Protein AF-A0A814KF25-F1 (afdb_monomer)

Secondary structure (DSSP, 8-state):
--HHHHHHHHHHHHHHHHHHHHHHHHHTTT-B---TTSPPPPPP----EE-TTT--EE---TTTS-GGGGHHHHHHHHHHHHTTB-TT-----HHHHHHHH-SSS---HHHHHHHHHHHHTTGGGGS-HHHHHHHHHT--HHHHHHHHHHHHHHTTT---HHHHHHHHHH-

Foldseek 3Di:
DDPVVVQVVLVVVLVVLLPVLQVLLVVLAQQDQDDLVDAQDQDDSDSWDADPVVRDIHDHDCVVPPPVNCLSSLLSSLLSSLRNHHLPHPDCAQVSLVVLQDPPLDGGSSSLSVLLNCLLSLNCVRHDPVVLVVQCVSPDVSNVVSSLNSVCNNCPPVVPPSSVVVVVVVD

Solvent-accessible surface area (backbone atoms only — not comparable to full-atom values): 9590 Å² total; per-residue (Å²): 131,55,75,68,54,53,51,57,53,44,51,57,50,36,61,55,57,47,53,46,30,57,58,50,15,65,74,39,50,47,72,38,75,82,56,89,92,54,82,85,76,64,76,81,87,79,67,66,42,72,40,84,89,77,73,40,79,44,69,80,54,67,88,82,49,56,77,72,72,50,44,61,34,36,17,36,35,10,23,23,44,24,28,19,41,25,64,80,59,74,86,68,40,44,65,58,58,48,66,62,55,52,92,72,96,61,70,49,49,31,43,20,16,23,51,21,15,30,2,69,42,38,53,43,65,54,47,52,68,68,61,52,53,59,56,55,71,66,75,45,67,62,40,42,52,19,50,56,54,10,47,50,54,33,45,62,95,62,79,53,63,69,59,51,55,56,53,64,75,77,108

Nearest PDB structures (foldseek):
  9gaw-assembly1_A  TM=9.477E-01  e=1.245E-11  Homo sapiens
  5l9t-assembly1_A  TM=9.511E-01  e=2.919E-11  Homo sapiens
  5l9u-assembly1_A  TM=9.511E-01  e=3.566E-11  Homo sapiens
  8a3t-assembly1_C  TM=9.274E-01  e=7.262E-07  Saccharomyces cerevisiae
  8a61-assembly1_C  TM=9.236E-01  e=8.027E-07  Saccharomyces cerevisiae

Mean predicted aligned error: 5.7 Å

InterPro domains:
  IPR011989 Armadillo-like helical [G3DSA:1.25.10.10] (53-171)
  IPR024990 Anaphase-promoting complex subunit 1 [PTHR12827] (4-170)
  IPR060410 APC1, TPR-like domain [PF27562] (3-155)

Radius of gyration: 18.34 Å; Cα contacts (8 Å, |Δi|>4): 223; chains: 1; bounding box: 48×32×53 Å

Structure (mmCIF, N/CA/C/O backbone):
data_AF-A0A814KF25-F1
#
_entry.id   AF-A0A814KF25-F1
#
loop_
_atom_site.group_PDB
_atom_site.id
_atom_site.type_symbol
_atom_site.label_atom_id
_atom_site.label_alt_id
_atom_site.label_comp_id
_atom_site.label_asym_id
_atom_site.label_entity_id
_atom_site.label_seq_id
_atom_site.pdbx_PDB_ins_code
_atom_site.Cartn_x
_atom_site.Cartn_y
_atom_site.Cartn_z
_atom_site.occupancy
_atom_site.B_iso_or_equiv
_atom_site.auth_seq_id
_atom_site.auth_comp_id
_atom_site.auth_asym_id
_atom_site.auth_atom_id
_atom_site.pdbx_PDB_model_num
ATOM 1 N N . MET A 1 1 ? -18.683 -6.253 32.125 1.00 61.34 1 MET A N 1
ATOM 2 C CA . MET A 1 1 ? -17.508 -5.672 31.456 1.00 61.34 1 MET A CA 1
ATOM 3 C C . MET A 1 1 ? -17.492 -4.181 31.738 1.00 61.34 1 MET A C 1
ATOM 5 O O . MET A 1 1 ? -18.468 -3.506 31.415 1.00 61.34 1 MET A O 1
ATOM 9 N N . THR A 1 2 ? -16.472 -3.687 32.430 1.00 82.44 2 THR A N 1
ATOM 10 C CA . THR A 1 2 ? -16.292 -2.251 32.697 1.00 82.44 2 THR A CA 1
ATOM 11 C C . THR A 1 2 ? -15.908 -1.517 31.408 1.00 82.44 2 THR A C 1
ATOM 13 O O . THR A 1 2 ? -15.497 -2.141 30.430 1.00 82.44 2 THR A O 1
ATOM 16 N N . HIS A 1 3 ? -16.046 -0.185 31.369 1.00 79.94 3 HIS A N 1
ATOM 17 C CA . HIS A 1 3 ? -15.646 0.595 30.187 1.00 79.94 3 HIS A CA 1
ATOM 18 C C . HIS A 1 3 ? -14.174 0.350 29.821 1.00 79.94 3 HIS A C 1
ATOM 20 O O . HIS A 1 3 ? -13.858 0.195 28.649 1.00 79.94 3 HIS A O 1
ATOM 26 N N . GLU A 1 4 ? -13.297 0.272 30.821 1.00 83.94 4 GLU A N 1
ATOM 27 C CA . GLU A 1 4 ? -11.861 0.046 30.647 1.00 83.94 4 GLU A CA 1
ATOM 28 C C . GLU A 1 4 ? -11.542 -1.342 30.063 1.00 83.94 4 GLU A C 1
ATOM 30 O O . GLU A 1 4 ? -10.681 -1.468 29.193 1.00 83.94 4 GLU A O 1
ATOM 35 N N . GLU A 1 5 ? -12.270 -2.381 30.481 1.00 86.62 5 GLU A N 1
ATOM 36 C CA . GLU A 1 5 ? -12.145 -3.727 29.908 1.00 86.62 5 GLU A CA 1
ATOM 37 C C . GLU A 1 5 ? -12.546 -3.757 28.426 1.00 86.62 5 GLU A C 1
ATOM 39 O O . GLU A 1 5 ? -11.867 -4.397 27.623 1.00 86.62 5 GLU A O 1
ATOM 44 N N . GLU A 1 6 ? -13.600 -3.024 28.040 1.00 86.94 6 GLU A N 1
ATOM 45 C CA . GLU A 1 6 ? -14.014 -2.900 26.634 1.00 86.94 6 GLU A CA 1
ATOM 46 C C . GLU A 1 6 ? -12.912 -2.258 25.772 1.00 86.94 6 GLU A C 1
ATOM 48 O O . GLU A 1 6 ? -12.645 -2.734 24.667 1.00 86.94 6 GLU A O 1
ATOM 53 N N . TYR A 1 7 ? -12.236 -1.219 26.279 1.00 86.06 7 TYR A N 1
ATOM 54 C CA . TYR A 1 7 ? -11.121 -0.568 25.578 1.00 86.06 7 TYR A CA 1
ATOM 55 C C . TYR A 1 7 ? -9.909 -1.492 25.434 1.00 86.06 7 TYR A C 1
ATOM 57 O O . TYR A 1 7 ? -9.372 -1.627 24.334 1.00 86.06 7 TYR A O 1
ATOM 65 N N . LYS A 1 8 ? -9.499 -2.178 26.510 1.00 87.75 8 LYS A N 1
ATOM 66 C CA . LYS A 1 8 ? -8.374 -3.132 26.465 1.00 87.75 8 LYS A CA 1
ATOM 67 C C . LYS A 1 8 ? -8.646 -4.275 25.489 1.00 87.75 8 LYS A C 1
ATOM 69 O O . LYS A 1 8 ? -7.767 -4.656 24.714 1.00 87.75 8 LYS A O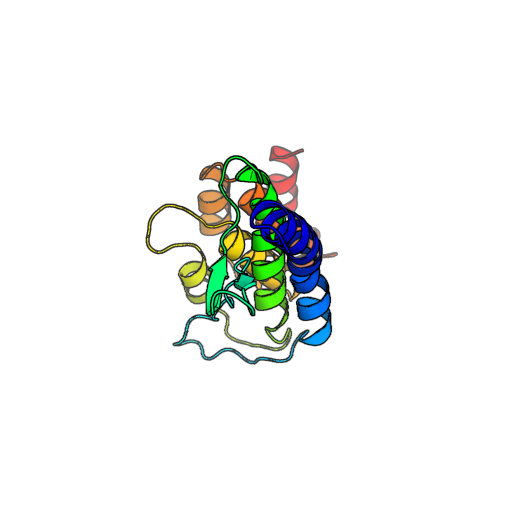 1
ATOM 74 N N . PHE A 1 9 ? -9.872 -4.792 25.486 1.00 89.12 9 PHE A N 1
ATO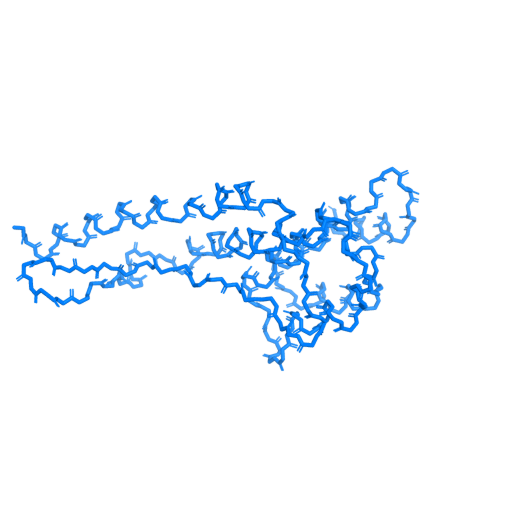M 75 C CA . PHE A 1 9 ? -10.285 -5.826 24.545 1.00 89.12 9 PHE A CA 1
ATOM 76 C C . PHE A 1 9 ? -10.272 -5.320 23.096 1.00 89.12 9 PHE A C 1
ATOM 78 O O . PHE A 1 9 ? -9.712 -5.984 22.220 1.00 89.12 9 PHE A O 1
ATOM 85 N N . LEU A 1 10 ? -10.808 -4.120 22.842 1.00 90.62 10 LEU A N 1
ATOM 86 C CA . LEU A 1 10 ? -10.752 -3.495 21.520 1.00 90.62 10 LEU A CA 1
ATOM 87 C C . LEU A 1 10 ? -9.308 -3.283 21.051 1.00 90.62 10 LEU A C 1
ATOM 89 O O . LEU A 1 10 ? -9.011 -3.560 19.892 1.00 90.62 10 LEU A O 1
ATOM 93 N N . ALA A 1 11 ? -8.405 -2.844 21.929 1.00 88.69 11 ALA A N 1
ATOM 94 C CA . ALA A 1 11 ? -6.997 -2.654 21.592 1.00 88.69 11 ALA A CA 1
ATOM 95 C C . ALA A 1 11 ? -6.346 -3.965 21.120 1.00 88.69 11 ALA A C 1
ATOM 97 O O . ALA A 1 11 ? -5.673 -3.979 20.089 1.00 88.69 11 ALA A O 1
ATOM 98 N N . CYS A 1 12 ? -6.615 -5.080 21.809 1.00 89.62 12 CYS A N 1
ATOM 99 C CA . CYS A 1 12 ? -6.153 -6.409 21.397 1.00 89.62 12 CYS A CA 1
ATOM 100 C C . CYS A 1 12 ? -6.704 -6.807 20.015 1.00 89.62 12 CYS A C 1
ATOM 102 O O . CYS A 1 12 ? -5.953 -7.244 19.139 1.00 89.62 12 CYS A O 1
ATOM 104 N N . ILE A 1 13 ? -8.001 -6.579 19.775 1.00 92.19 13 ILE A N 1
ATOM 105 C CA . ILE A 1 13 ? -8.610 -6.825 18.462 1.00 92.19 13 ILE A CA 1
ATOM 106 C C . ILE A 1 13 ? -7.969 -5.946 17.386 1.00 92.19 13 ILE A C 1
ATOM 108 O O . ILE A 1 13 ? -7.685 -6.447 16.304 1.00 92.19 13 ILE A O 1
ATOM 112 N N . CYS A 1 14 ? -7.709 -4.669 17.666 1.00 91.56 14 CYS A N 1
ATOM 113 C CA . CYS A 1 14 ? -7.112 -3.746 16.705 1.00 91.56 14 CYS A CA 1
ATOM 114 C C . CYS A 1 14 ? -5.704 -4.171 16.294 1.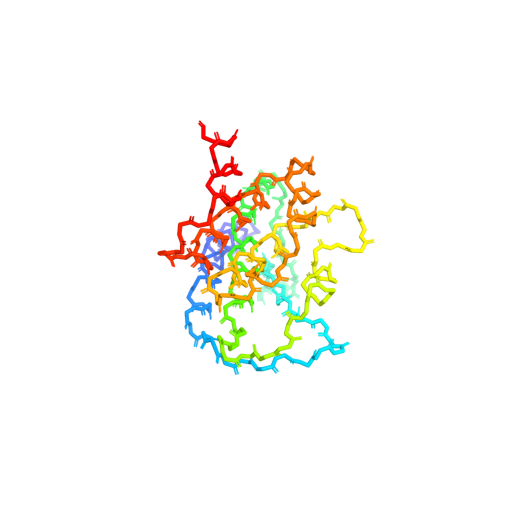00 91.56 14 CYS A C 1
ATOM 116 O O . CYS A 1 14 ? -5.402 -4.130 15.106 1.00 91.56 14 CYS A O 1
ATOM 118 N N . VAL A 1 15 ? -4.874 -4.646 17.230 1.00 90.06 15 VAL A N 1
ATOM 119 C CA . VAL A 1 15 ? -3.545 -5.197 16.908 1.00 90.06 15 VAL A CA 1
ATOM 120 C C . VAL A 1 15 ? -3.665 -6.354 15.918 1.00 90.06 15 VAL A C 1
ATOM 122 O O . VAL A 1 15 ? -2.936 -6.393 14.931 1.00 90.06 15 VAL A O 1
ATOM 125 N N . ARG A 1 16 ? -4.630 -7.258 16.122 1.00 93.19 16 ARG A N 1
ATOM 126 C CA . ARG A 1 16 ? -4.921 -8.327 15.158 1.00 93.19 16 ARG A CA 1
ATOM 127 C C . ARG A 1 16 ? -5.442 -7.767 13.829 1.00 93.19 16 ARG A C 1
ATOM 129 O O . ARG A 1 16 ? -4.998 -8.200 12.776 1.00 93.19 16 ARG A O 1
ATOM 136 N N . THR A 1 17 ? -6.373 -6.815 13.846 1.00 94.75 17 THR A N 1
ATOM 137 C CA . THR A 1 17 ? -6.948 -6.223 12.625 1.00 94.75 17 THR A CA 1
ATOM 138 C C . THR A 1 17 ? -5.885 -5.531 11.771 1.00 94.75 17 THR A C 1
ATOM 140 O O . THR A 1 17 ? -5.920 -5.637 10.550 1.00 94.75 17 THR A O 1
ATOM 143 N N . MET A 1 18 ? -4.899 -4.889 12.400 1.00 94.38 18 MET A N 1
ATOM 144 C CA . MET A 1 18 ? -3.777 -4.228 11.731 1.00 94.38 18 MET A CA 1
ATOM 145 C C . MET A 1 18 ? -2.893 -5.180 10.908 1.00 94.38 18 MET A C 1
ATOM 147 O O . MET A 1 18 ? -2.227 -4.719 9.984 1.00 94.38 18 MET A O 1
ATOM 151 N N . THR A 1 19 ? -2.885 -6.487 11.199 1.00 94.19 19 THR A N 1
ATOM 152 C CA . THR A 1 19 ? -2.102 -7.479 10.438 1.00 94.19 19 THR A CA 1
ATOM 153 C C . THR A 1 19 ? -2.884 -8.109 9.282 1.00 94.19 19 THR A C 1
ATOM 155 O O . THR A 1 19 ? -2.282 -8.635 8.344 1.00 94.19 19 THR A O 1
ATOM 158 N N . LEU A 1 20 ? -4.220 -8.014 9.295 1.00 97.06 20 LEU A N 1
ATOM 159 C CA . LEU A 1 20 ? -5.091 -8.609 8.276 1.00 97.06 20 LEU A CA 1
ATOM 160 C C . LEU A 1 20 ? -4.828 -8.131 6.839 1.00 97.06 20 LEU A C 1
ATOM 162 O O . LEU A 1 20 ? -4.957 -8.965 5.938 1.00 97.06 20 LEU A O 1
ATOM 166 N N . PRO A 1 21 ? -4.451 -6.861 6.570 1.00 97.88 21 PRO A N 1
ATOM 167 C CA . PRO A 1 21 ? -4.152 -6.423 5.213 1.00 97.88 21 PRO A CA 1
ATOM 168 C C . PRO A 1 21 ? -3.146 -7.302 4.471 1.00 97.88 21 PRO A C 1
ATOM 170 O O . PRO A 1 21 ? -3.342 -7.573 3.292 1.00 97.88 21 PRO A O 1
ATOM 173 N N . VAL A 1 22 ? -2.120 -7.814 5.156 1.00 96.88 22 VAL A N 1
ATOM 174 C CA . VAL A 1 22 ? -1.092 -8.657 4.527 1.00 96.88 22 VAL A CA 1
ATOM 175 C C . VAL A 1 22 ? -1.711 -9.947 3.984 1.00 96.88 22 VAL A C 1
ATOM 177 O O . VAL A 1 22 ? -1.546 -10.268 2.809 1.00 96.88 22 VAL A O 1
ATOM 180 N N . GLY A 1 23 ? -2.494 -10.647 4.811 1.00 96.94 23 GLY A N 1
ATOM 181 C CA . GLY A 1 23 ? -3.208 -11.856 4.395 1.00 96.94 23 GLY A CA 1
ATOM 182 C C . GLY A 1 23 ? -4.236 -11.581 3.296 1.00 96.94 23 GLY A C 1
ATOM 183 O O . GLY A 1 23 ? -4.325 -12.338 2.333 1.00 96.94 23 GLY A O 1
ATOM 184 N N . ARG A 1 24 ? -4.960 -10.457 3.388 1.00 97.44 24 ARG A N 1
ATOM 185 C CA . ARG A 1 24 ? -5.917 -10.027 2.357 1.00 97.44 24 ARG A CA 1
ATOM 186 C C . ARG A 1 24 ? -5.243 -9.802 1.002 1.00 97.44 24 ARG A C 1
ATOM 188 O O . ARG A 1 24 ? -5.810 -10.182 -0.017 1.00 97.44 24 ARG A O 1
ATOM 195 N N . GLY A 1 25 ? -4.059 -9.189 0.986 1.00 97.00 25 GLY A N 1
ATOM 196 C CA . GLY A 1 25 ? -3.299 -8.945 -0.242 1.00 97.00 25 GLY A CA 1
ATOM 197 C C . GLY A 1 25 ? -2.894 -10.238 -0.945 1.00 97.00 25 GLY A C 1
ATOM 198 O O . GLY A 1 25 ? -3.055 -10.347 -2.154 1.00 97.00 25 GLY A O 1
ATOM 199 N N . ILE A 1 26 ? -2.443 -11.238 -0.179 1.00 96.69 26 ILE A N 1
ATOM 200 C CA . ILE A 1 26 ? -2.113 -12.572 -0.706 1.00 96.69 26 ILE A CA 1
ATOM 201 C C . ILE A 1 26 ? -3.371 -13.264 -1.238 1.00 96.69 26 ILE A C 1
ATOM 203 O O . ILE A 1 26 ? -3.362 -13.810 -2.337 1.00 96.69 26 ILE A O 1
ATOM 207 N N . PHE A 1 27 ? -4.459 -13.224 -0.467 1.00 97.69 27 PHE A N 1
ATOM 208 C CA . PHE A 1 27 ? -5.711 -13.894 -0.810 1.00 97.69 27 PHE A CA 1
ATOM 209 C C . PHE A 1 27 ? -6.335 -13.369 -2.113 1.00 97.69 27 PHE A C 1
ATOM 211 O O . PHE A 1 27 ? -6.859 -14.155 -2.895 1.00 97.69 27 PHE A O 1
ATOM 218 N N . ASN A 1 28 ? -6.242 -12.060 -2.369 1.00 96.50 28 ASN A N 1
ATOM 219 C CA . ASN A 1 28 ? -6.830 -11.411 -3.545 1.00 96.50 28 ASN A CA 1
ATOM 220 C C . ASN A 1 28 ? -5.810 -11.087 -4.652 1.00 96.50 28 ASN A C 1
ATOM 222 O O . ASN A 1 28 ? -6.092 -10.238 -5.502 1.00 96.50 28 ASN A O 1
ATOM 226 N N . LEU A 1 29 ? -4.634 -11.717 -4.655 1.00 97.19 29 LEU A N 1
ATOM 227 C CA . LEU A 1 29 ? -3.571 -11.427 -5.618 1.00 97.19 29 LEU A CA 1
ATOM 228 C C . LEU A 1 29 ? -4.051 -11.608 -7.072 1.00 97.19 29 LEU A C 1
ATOM 230 O O . LEU A 1 29 ? -4.560 -12.665 -7.436 1.00 97.19 29 LEU A O 1
ATOM 234 N N . HIS A 1 30 ? -3.851 -10.582 -7.905 1.00 95.31 30 HIS A N 1
ATOM 235 C CA . HIS A 1 30 ? -4.154 -10.573 -9.347 1.00 95.31 30 HIS A CA 1
ATOM 236 C C . HIS A 1 30 ? -5.619 -10.871 -9.729 1.00 95.31 30 HIS A C 1
ATOM 238 O O . HIS A 1 30 ? -5.895 -11.431 -10.791 1.00 95.31 30 HIS A O 1
ATOM 244 N N . THR A 1 31 ? -6.575 -10.494 -8.883 1.00 94.75 31 THR A N 1
ATOM 245 C CA . THR A 1 31 ? -8.002 -10.806 -9.076 1.00 94.75 31 THR A CA 1
ATOM 246 C C . THR A 1 31 ? -8.789 -9.765 -9.878 1.00 94.75 31 THR A C 1
ATOM 248 O O . THR A 1 31 ? -9.880 -10.073 -10.355 1.00 94.75 31 THR A O 1
ATOM 251 N N . ILE A 1 32 ? -8.270 -8.545 -10.053 1.00 92.25 32 ILE A N 1
ATOM 252 C CA . ILE A 1 32 ? -9.000 -7.409 -10.636 1.00 92.25 32 ILE A CA 1
ATOM 253 C C . ILE A 1 32 ? -8.301 -6.895 -11.897 1.00 92.25 32 ILE A C 1
ATOM 255 O O . ILE A 1 32 ? -7.106 -6.606 -11.892 1.00 92.25 32 ILE A O 1
ATOM 259 N N . ASN A 1 33 ? -9.078 -6.699 -12.965 1.00 91.62 33 ASN A N 1
ATOM 260 C CA . ASN A 1 33 ? -8.691 -5.867 -14.103 1.00 91.62 33 ASN A CA 1
ATOM 261 C C . ASN A 1 33 ? -9.327 -4.478 -13.919 1.00 91.62 33 ASN A C 1
ATOM 263 O O . ASN A 1 33 ? -10.555 -4.378 -13.978 1.00 91.62 33 ASN A O 1
ATOM 267 N N . PRO A 1 34 ? -8.545 -3.425 -13.633 1.00 88.62 34 PRO A N 1
ATOM 268 C CA . PRO A 1 34 ? -9.095 -2.112 -13.317 1.00 88.62 34 PRO A CA 1
ATOM 269 C C . PRO A 1 34 ? -9.719 -1.441 -14.544 1.00 88.62 34 PRO A C 1
ATOM 271 O O . PRO A 1 34 ? -9.218 -1.545 -15.663 1.00 88.62 34 PRO A O 1
ATOM 274 N N . ILE A 1 35 ? -10.791 -0.687 -14.309 1.00 88.31 35 ILE A N 1
ATOM 275 C CA . ILE A 1 35 ? -11.398 0.187 -15.312 1.00 88.31 35 ILE A CA 1
ATOM 276 C C . ILE A 1 35 ? -10.609 1.502 -15.318 1.00 88.31 35 ILE A C 1
ATOM 278 O O . ILE A 1 35 ? -10.506 2.170 -14.294 1.00 88.31 35 ILE A O 1
ATOM 282 N N . LEU A 1 36 ? -10.052 1.902 -16.465 1.00 85.44 36 LEU A N 1
ATOM 283 C CA . LEU A 1 36 ? -9.138 3.055 -16.559 1.00 85.44 36 LEU A CA 1
ATOM 284 C C . LEU A 1 36 ? -9.773 4.401 -16.165 1.00 85.44 36 LEU A C 1
ATOM 286 O O . LEU A 1 36 ? -9.059 5.344 -15.826 1.00 85.44 36 LEU A O 1
ATOM 290 N N . THR A 1 37 ? -11.101 4.505 -16.223 1.00 85.12 37 THR A N 1
ATOM 291 C CA . THR A 1 37 ? -11.854 5.711 -15.850 1.00 85.12 37 THR A CA 1
ATOM 292 C C . THR A 1 37 ? -12.159 5.797 -14.358 1.00 85.12 37 THR A C 1
ATOM 294 O O . THR A 1 37 ? -12.588 6.853 -13.895 1.00 85.12 37 THR A O 1
ATOM 297 N N . GLU A 1 38 ? -11.945 4.719 -13.601 1.00 83.81 38 GLU A N 1
ATOM 298 C CA . GLU A 1 38 ? -12.294 4.634 -12.185 1.00 83.81 38 GLU A CA 1
ATOM 299 C C . GLU A 1 38 ? -11.042 4.439 -11.319 1.00 83.81 38 GLU A C 1
ATOM 301 O O . GLU A 1 38 ? -10.141 3.671 -11.674 1.00 83.81 38 GLU A O 1
ATOM 306 N N . PRO A 1 39 ? -10.942 5.137 -10.175 1.00 82.69 39 PRO A N 1
ATOM 307 C CA . PRO A 1 39 ? -9.862 4.893 -9.236 1.00 82.69 39 PRO A CA 1
ATOM 308 C C . PRO A 1 39 ? -10.067 3.550 -8.534 1.00 82.69 39 PRO A C 1
ATOM 310 O O . PRO A 1 39 ? -11.183 3.185 -8.159 1.00 82.69 39 PRO A O 1
ATOM 313 N N . VAL A 1 40 ? -8.971 2.843 -8.279 1.00 89.25 40 VAL A N 1
ATOM 314 C CA . VAL A 1 40 ? -9.005 1.637 -7.451 1.00 89.25 40 VAL A CA 1
ATOM 315 C C . VAL A 1 40 ? -9.268 2.055 -6.011 1.00 89.25 40 VAL A C 1
ATOM 317 O O . VAL A 1 40 ? -8.527 2.848 -5.427 1.00 89.25 40 VAL A O 1
ATOM 320 N N . VAL A 1 41 ? -10.340 1.520 -5.434 1.00 90.50 41 VAL A N 1
ATOM 321 C CA . VAL A 1 41 ? -10.739 1.840 -4.065 1.00 90.50 41 VAL A CA 1
ATOM 322 C C . VAL A 1 41 ? -9.872 1.054 -3.087 1.00 90.50 41 VAL A C 1
ATOM 324 O O . VAL A 1 41 ? -9.876 -0.177 -3.083 1.00 90.50 41 VAL A O 1
ATOM 327 N N . ILE A 1 42 ? -9.156 1.770 -2.220 1.00 94.06 42 ILE A N 1
ATOM 328 C CA . ILE A 1 42 ? -8.499 1.171 -1.057 1.00 94.06 42 ILE A CA 1
ATOM 329 C C . ILE A 1 42 ? -9.561 1.055 0.049 1.00 94.06 42 ILE A C 1
ATOM 331 O O . ILE A 1 42 ? -10.120 2.077 0.451 1.00 94.06 42 ILE A O 1
ATOM 335 N N . PRO A 1 43 ? -9.898 -0.157 0.524 1.00 94.25 43 PRO A N 1
ATOM 336 C CA . PRO A 1 43 ? -10.924 -0.330 1.550 1.00 94.25 43 PRO A CA 1
ATOM 337 C C . PRO A 1 43 ? -10.446 0.238 2.889 1.00 94.25 43 PRO A C 1
ATOM 339 O O . PRO A 1 43 ? -9.300 0.017 3.260 1.00 94.25 43 PRO A O 1
ATOM 342 N N . GLU A 1 44 ? -11.314 0.907 3.647 1.00 93.81 44 GLU A N 1
ATOM 343 C CA . GLU A 1 44 ? -10.948 1.513 4.937 1.00 93.81 44 GLU A CA 1
ATOM 344 C C . GLU A 1 44 ? -10.455 0.467 5.957 1.00 93.81 44 GLU A C 1
ATOM 346 O O . GLU A 1 44 ? -11.117 -0.546 6.213 1.00 93.81 44 GLU A O 1
ATOM 351 N N . LEU A 1 45 ? -9.316 0.738 6.604 1.00 93.31 45 LEU A N 1
ATOM 352 C CA . LEU A 1 45 ? -8.859 -0.033 7.763 1.00 93.31 45 LEU A CA 1
ATOM 353 C C . LEU A 1 45 ? -9.580 0.435 9.037 1.00 93.31 45 LEU A C 1
ATOM 355 O O . LEU A 1 45 ? -9.076 1.257 9.802 1.00 93.31 45 LEU A O 1
ATOM 359 N N . ASN A 1 46 ? -10.774 -0.106 9.272 1.00 92.00 46 ASN A N 1
ATOM 360 C CA . ASN A 1 46 ? -11.601 0.269 10.415 1.00 92.00 46 ASN A CA 1
ATOM 361 C C . ASN A 1 46 ? -11.099 -0.368 11.730 1.00 92.00 46 ASN A C 1
ATOM 363 O O . ASN A 1 46 ? -11.073 -1.590 11.881 1.00 92.00 46 ASN A O 1
ATOM 367 N N . LEU A 1 47 ? -10.740 0.478 12.700 1.00 91.06 47 LEU A N 1
ATOM 368 C CA . LEU A 1 47 ? -10.270 0.095 14.042 1.00 91.06 47 LEU A CA 1
ATOM 369 C C . LEU A 1 47 ? -11.288 0.427 15.149 1.00 91.06 47 LEU A C 1
ATOM 371 O O . LEU A 1 47 ? -10.941 0.530 16.326 1.00 91.06 47 LEU A O 1
ATOM 375 N N . LYS A 1 48 ? -12.553 0.635 14.781 1.00 91.56 48 LYS A N 1
ATOM 376 C CA . LYS A 1 48 ? -13.643 0.916 15.717 1.00 91.56 48 LYS A CA 1
ATOM 377 C C . LYS A 1 48 ? -14.292 -0.386 16.183 1.00 91.56 48 LYS A C 1
ATOM 379 O O . LYS A 1 48 ? -14.444 -1.339 15.422 1.00 91.56 48 LYS A O 1
ATOM 384 N N . GLY A 1 49 ? -14.705 -0.412 17.445 1.00 90.81 49 GLY A N 1
ATOM 385 C CA . GLY A 1 49 ? -15.468 -1.504 18.044 1.00 90.81 49 GLY A CA 1
ATOM 386 C C . GLY A 1 49 ? -16.937 -1.142 18.220 1.00 90.81 49 GLY A C 1
ATOM 387 O O . GLY A 1 49 ? -17.297 0.031 18.262 1.00 90.81 49 GLY A O 1
ATOM 388 N N . LYS A 1 50 ? -17.799 -2.147 18.390 1.00 91.75 50 LYS A N 1
ATOM 389 C CA . LYS A 1 50 ? -19.198 -1.953 18.793 1.00 91.75 50 LYS A CA 1
ATOM 390 C C . LYS A 1 50 ? -19.433 -2.632 20.138 1.00 91.75 50 LYS A C 1
ATOM 392 O O . LYS A 1 50 ? -19.264 -3.844 20.246 1.00 91.75 50 LYS A O 1
ATOM 397 N N . SER A 1 51 ? -19.830 -1.864 21.152 1.00 89.56 51 SER A N 1
ATOM 398 C CA . SER A 1 51 ? -20.230 -2.423 22.447 1.00 89.56 51 SER A CA 1
ATOM 399 C C . SER A 1 51 ? -21.565 -3.143 22.292 1.00 89.56 51 SER A C 1
ATOM 401 O O . SER A 1 51 ? -22.556 -2.544 21.873 1.00 89.56 51 SER A O 1
ATOM 403 N N . LEU A 1 52 ? -21.617 -4.425 22.651 1.00 83.44 52 LEU A N 1
ATOM 404 C CA . LEU A 1 52 ? -22.866 -5.192 22.637 1.00 83.44 52 LEU A CA 1
ATOM 405 C C . LEU A 1 52 ? -23.795 -4.804 23.793 1.00 83.44 52 LEU A C 1
ATOM 407 O O . LEU A 1 52 ? -25.012 -4.880 23.653 1.00 83.44 52 LEU A O 1
ATOM 411 N N . THR A 1 53 ? -23.227 -4.355 24.914 1.00 84.50 53 THR A N 1
ATOM 412 C CA . THR A 1 53 ? -23.987 -3.974 26.111 1.00 84.50 53 THR A CA 1
ATOM 413 C C . THR A 1 53 ? -24.583 -2.578 25.964 1.00 84.50 53 THR A C 1
ATOM 415 O O . THR A 1 53 ? -25.766 -2.382 26.227 1.00 84.50 53 THR A O 1
ATOM 418 N N . LYS A 1 54 ? -23.791 -1.613 25.483 1.00 84.56 54 LYS A N 1
ATOM 419 C CA . LYS A 1 54 ? -24.205 -0.207 25.347 1.00 84.56 54 LYS A CA 1
ATOM 420 C C . LYS A 1 54 ? -24.764 0.129 23.969 1.00 84.56 54 LYS A C 1
ATOM 422 O O . LYS A 1 54 ? -25.335 1.197 23.795 1.00 84.56 54 LYS A O 1
ATOM 427 N N . LYS A 1 55 ? -24.593 -0.762 22.983 1.00 86.12 55 LYS A N 1
ATOM 428 C CA . LYS A 1 55 ? -24.943 -0.547 21.565 1.00 86.12 55 LYS A CA 1
ATOM 429 C C . LYS A 1 55 ? -24.287 0.699 20.951 1.00 86.12 55 LYS A C 1
ATOM 431 O O . LYS A 1 55 ? -24.741 1.186 19.920 1.00 86.12 55 LYS A O 1
ATOM 436 N N . THR A 1 56 ? -23.203 1.183 21.554 1.00 89.31 56 THR A N 1
ATOM 437 C CA . THR A 1 56 ? -22.430 2.343 21.103 1.00 89.31 56 THR A CA 1
ATOM 438 C C . THR A 1 56 ? -21.143 1.920 20.400 1.00 89.31 56 THR A C 1
ATOM 440 O O . THR A 1 56 ? -20.615 0.826 20.627 1.00 89.31 56 THR A O 1
ATOM 443 N N . THR A 1 57 ? -20.629 2.796 19.539 1.00 90.44 57 THR A N 1
ATOM 444 C CA . THR A 1 57 ? -19.302 2.643 18.934 1.00 90.44 57 THR A CA 1
ATOM 445 C C . THR A 1 57 ? -18.228 3.015 19.953 1.00 90.44 57 THR A C 1
ATOM 447 O O . THR A 1 57 ? -18.343 4.025 20.644 1.00 90.44 57 THR A O 1
ATOM 450 N N . ILE A 1 58 ? -17.189 2.191 20.044 1.00 89.56 58 ILE A N 1
ATOM 451 C CA . ILE A 1 58 ? -16.002 2.419 20.865 1.00 89.56 58 ILE A CA 1
ATOM 452 C C . ILE A 1 58 ? -14.846 2.735 19.916 1.00 89.56 58 ILE A C 1
ATOM 454 O O . ILE A 1 58 ? -14.609 1.998 18.958 1.00 89.56 58 ILE A O 1
ATOM 458 N N . GLU A 1 59 ? -14.112 3.808 20.189 1.00 86.44 59 GLU A N 1
ATOM 459 C CA . GLU A 1 59 ? -12.934 4.208 19.417 1.00 86.44 59 GLU A CA 1
ATOM 460 C C . GLU A 1 59 ? -11.728 4.314 20.348 1.00 86.44 59 GLU A C 1
ATOM 462 O O . GLU A 1 59 ? -11.837 4.882 21.434 1.00 86.44 59 GLU A O 1
ATOM 467 N N . LEU A 1 60 ? -10.576 3.782 19.936 1.00 78.81 60 LEU A N 1
ATOM 468 C CA . LEU A 1 60 ? -9.345 3.918 20.716 1.00 78.81 60 LEU A CA 1
ATOM 469 C C . LEU A 1 60 ? -8.930 5.390 20.776 1.00 78.81 60 LEU A C 1
ATOM 471 O O . LEU A 1 60 ? -8.862 6.078 19.755 1.00 78.81 60 LEU A O 1
ATOM 475 N N . ARG A 1 61 ? -8.632 5.889 21.978 1.00 67.50 61 ARG A N 1
ATOM 476 C CA . ARG A 1 61 ? -8.163 7.269 22.146 1.00 67.50 61 ARG A CA 1
ATOM 477 C C . ARG A 1 61 ? -6.732 7.386 21.616 1.00 67.50 61 ARG A C 1
ATOM 479 O O . ARG A 1 61 ? -5.912 6.498 21.833 1.00 67.50 61 ARG A O 1
ATOM 486 N N . ARG A 1 62 ? -6.389 8.531 21.007 1.00 60.09 62 ARG A N 1
ATOM 487 C CA . ARG A 1 62 ? -5.024 8.829 20.503 1.00 60.09 62 ARG A CA 1
ATOM 488 C C . ARG A 1 62 ? -3.918 8.678 21.560 1.00 60.09 62 ARG A C 1
ATOM 490 O O . ARG A 1 62 ? -2.764 8.485 21.207 1.00 60.09 62 ARG A O 1
ATOM 497 N N . VAL A 1 63 ? -4.266 8.767 22.845 1.00 56.00 63 VAL A N 1
ATOM 498 C CA . VAL A 1 63 ? -3.329 8.607 23.970 1.00 56.00 63 VAL A CA 1
ATOM 499 C C . VAL A 1 63 ? -2.890 7.144 24.151 1.00 56.00 63 VAL A C 1
ATOM 501 O O . VAL A 1 63 ? -1.782 6.890 24.607 1.00 56.00 63 VAL A O 1
ATOM 504 N N . GLU A 1 64 ? -3.720 6.174 23.757 1.00 55.59 64 GLU A N 1
ATOM 505 C CA . GLU A 1 64 ? -3.466 4.736 23.954 1.00 55.59 64 GLU A CA 1
ATOM 506 C C . GLU A 1 64 ? -2.743 4.097 22.756 1.00 55.59 64 GLU A C 1
ATOM 508 O O . GLU A 1 64 ? -2.003 3.118 22.896 1.00 55.59 64 GLU A O 1
ATOM 513 N N . VAL A 1 65 ? -2.905 4.681 21.566 1.00 59.53 65 VAL A N 1
ATOM 514 C CA . VAL A 1 65 ? -2.233 4.260 20.334 1.00 59.53 65 VAL A CA 1
ATOM 515 C C . VAL A 1 65 ? -1.588 5.492 19.704 1.00 59.53 65 VAL A C 1
ATOM 517 O O . VAL A 1 65 ? -2.290 6.274 19.060 1.00 59.53 65 VAL A O 1
ATOM 520 N N . PRO A 1 66 ? -0.266 5.686 19.875 1.00 66.06 66 PRO A N 1
ATOM 521 C CA . PRO A 1 66 ? 0.425 6.772 19.205 1.00 66.06 66 PRO A CA 1
ATOM 522 C C . PRO A 1 66 ? 0.213 6.675 17.690 1.00 66.06 66 PRO A C 1
ATOM 524 O O . PRO A 1 66 ? 0.178 5.582 17.121 1.00 66.06 66 PRO A O 1
ATOM 527 N N . THR A 1 67 ? 0.059 7.826 17.040 1.00 66.06 67 THR A N 1
ATOM 528 C CA . THR A 1 67 ? -0.370 7.949 15.637 1.00 66.06 67 THR A CA 1
ATOM 529 C C . THR A 1 67 ? 0.530 7.191 14.661 1.00 66.06 67 THR A C 1
ATOM 531 O O . THR A 1 67 ? 0.064 6.716 13.635 1.00 66.06 67 THR A O 1
ATOM 534 N N . ASN A 1 68 ? 1.805 7.008 15.004 1.00 73.62 68 ASN A N 1
ATOM 535 C CA . ASN A 1 68 ? 2.761 6.239 14.208 1.00 73.62 68 ASN A CA 1
ATOM 536 C C . ASN A 1 68 ? 2.432 4.736 14.119 1.00 73.62 68 ASN A C 1
ATOM 538 O O . ASN A 1 68 ? 2.854 4.076 13.171 1.00 73.62 68 ASN A O 1
ATOM 542 N N . LYS A 1 69 ? 1.661 4.175 15.061 1.00 77.06 69 LYS A N 1
ATOM 543 C CA . LYS A 1 69 ? 1.326 2.744 15.071 1.00 77.06 69 LYS A CA 1
ATOM 544 C C . LYS A 1 69 ? 0.374 2.346 13.944 1.00 77.06 69 LYS A C 1
ATOM 546 O O . LYS A 1 69 ? 0.310 1.168 13.614 1.00 77.06 69 LYS A O 1
ATOM 551 N N . THR A 1 70 ? -0.345 3.293 13.337 1.00 85.31 70 THR A N 1
ATOM 552 C CA . THR A 1 70 ? -1.228 3.017 12.192 1.00 85.31 70 THR A CA 1
ATOM 553 C C . THR A 1 70 ? -0.531 3.175 10.843 1.00 85.31 70 THR A C 1
ATOM 555 O O . THR A 1 70 ? -1.093 2.755 9.837 1.00 85.31 70 THR A O 1
ATOM 558 N N . TYR A 1 71 ? 0.698 3.701 10.793 1.00 92.44 71 TYR A N 1
ATOM 559 C CA . TYR A 1 71 ? 1.384 3.994 9.529 1.00 92.44 71 TYR A CA 1
ATOM 560 C C . TYR A 1 71 ? 1.629 2.737 8.696 1.00 92.44 71 TYR A C 1
ATOM 562 O O . TYR A 1 71 ? 1.188 2.661 7.552 1.00 92.44 71 TYR A O 1
ATOM 570 N N . TRP A 1 72 ? 2.262 1.726 9.290 1.00 94.62 72 TRP A N 1
ATOM 571 C CA . TRP A 1 72 ? 2.516 0.445 8.629 1.00 94.62 72 TRP A CA 1
ATOM 572 C C . TRP A 1 72 ? 1.237 -0.342 8.316 1.00 94.62 72 TRP A C 1
ATOM 574 O O . TRP A 1 72 ? 1.112 -0.818 7.191 1.00 94.62 72 TRP A O 1
ATOM 584 N N . PRO A 1 73 ? 0.247 -0.450 9.223 1.00 95.31 73 PRO A N 1
ATOM 585 C CA . PRO A 1 73 ? -1.030 -1.078 8.889 1.00 95.31 73 PRO A CA 1
ATOM 586 C C . PRO A 1 73 ? -1.746 -0.427 7.699 1.00 95.31 73 PRO A C 1
ATOM 588 O O . PRO A 1 73 ? -2.219 -1.139 6.816 1.00 95.31 73 PRO A O 1
ATOM 591 N N . LEU A 1 74 ? -1.783 0.909 7.632 1.00 95.44 74 LEU A N 1
ATOM 592 C CA . LEU A 1 74 ? -2.344 1.648 6.495 1.00 95.44 74 LEU A CA 1
ATOM 593 C C . LEU A 1 74 ? -1.516 1.431 5.224 1.00 95.44 74 LEU A C 1
ATOM 595 O O . LEU A 1 74 ? -2.063 1.180 4.153 1.00 95.44 74 LEU A O 1
ATOM 599 N N . PHE A 1 75 ? -0.190 1.433 5.339 1.00 96.81 75 PHE A N 1
ATOM 600 C CA . PHE A 1 75 ? 0.687 1.077 4.231 1.00 96.81 75 PHE A CA 1
ATOM 601 C C . PHE A 1 75 ? 0.366 -0.319 3.682 1.00 96.81 75 PHE A C 1
ATOM 603 O O . PHE A 1 75 ? 0.062 -0.466 2.502 1.00 96.81 75 PHE A O 1
ATOM 610 N N . HIS A 1 76 ? 0.320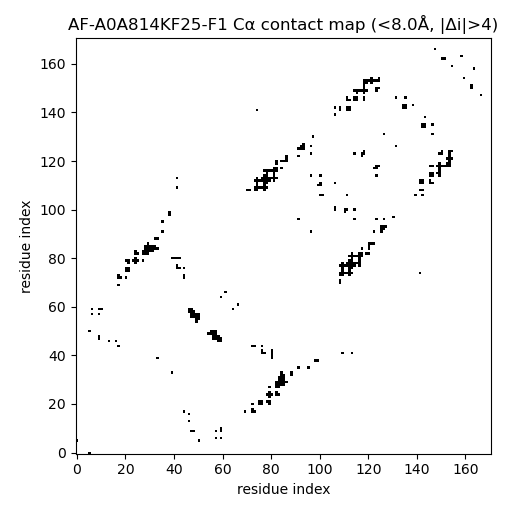 -1.348 4.531 1.00 97.56 76 HIS A N 1
ATOM 611 C CA . HIS A 1 76 ? -0.048 -2.706 4.121 1.00 97.56 76 HIS A CA 1
ATOM 612 C C . HIS A 1 76 ? -1.470 -2.789 3.550 1.00 97.56 76 HIS A C 1
ATOM 614 O O . HIS A 1 76 ? -1.715 -3.578 2.638 1.00 97.56 76 HIS A O 1
ATOM 620 N N . ASN A 1 77 ? -2.397 -1.961 4.038 1.00 97.62 77 ASN A N 1
ATOM 621 C CA . ASN A 1 77 ? -3.746 -1.829 3.491 1.00 97.62 77 ASN A CA 1
ATOM 622 C C . ASN A 1 77 ? -3.732 -1.363 2.031 1.00 97.62 77 ASN A C 1
ATOM 624 O O . ASN A 1 77 ? -4.387 -1.976 1.183 1.00 97.62 77 ASN A O 1
ATOM 628 N N . GLY A 1 78 ? -2.915 -0.353 1.737 1.00 96.88 78 GLY A N 1
ATOM 629 C CA . GLY A 1 78 ? -2.633 0.100 0.382 1.00 96.88 78 GLY A CA 1
ATOM 630 C C . GLY A 1 78 ? -1.999 -0.977 -0.492 1.00 96.88 78 GLY A C 1
ATOM 631 O O . GLY A 1 78 ? -2.499 -1.254 -1.581 1.00 96.88 78 GLY A O 1
ATOM 632 N N . VAL A 1 79 ? -0.942 -1.637 0.003 1.00 97.88 79 VAL A N 1
ATOM 633 C CA . VAL A 1 79 ? -0.251 -2.722 -0.725 1.00 97.88 79 VAL A CA 1
ATOM 634 C C . VAL A 1 79 ? -1.236 -3.810 -1.119 1.00 97.88 79 VAL A C 1
ATOM 636 O O . VAL A 1 79 ? -1.271 -4.231 -2.269 1.00 97.88 79 VAL A O 1
ATOM 639 N N . ALA A 1 80 ? -2.086 -4.225 -0.183 1.00 97.94 80 ALA A N 1
ATOM 640 C CA . ALA A 1 80 ? -3.085 -5.249 -0.423 1.00 97.94 80 ALA A CA 1
ATOM 641 C C . ALA A 1 80 ? -4.110 -4.851 -1.489 1.00 97.94 80 ALA A C 1
ATOM 643 O O . ALA A 1 80 ? -4.561 -5.723 -2.219 1.00 97.94 80 ALA A O 1
ATOM 644 N N . ALA A 1 81 ? -4.472 -3.568 -1.595 1.00 96.38 81 ALA A N 1
ATOM 645 C CA . ALA A 1 81 ? -5.307 -3.080 -2.692 1.00 96.38 81 ALA A CA 1
ATOM 646 C C . ALA A 1 81 ? -4.540 -3.086 -4.027 1.00 96.38 81 ALA A C 1
ATOM 648 O O . ALA A 1 81 ? -5.075 -3.538 -5.034 1.00 96.38 81 ALA A O 1
ATOM 649 N N . GLY A 1 82 ? -3.270 -2.670 -4.035 1.00 95.31 82 GLY A N 1
ATOM 650 C CA . GLY A 1 82 ? -2.429 -2.671 -5.239 1.00 95.31 82 GLY A CA 1
ATOM 651 C C . GLY A 1 82 ? -2.148 -4.073 -5.790 1.00 95.31 82 GLY A C 1
ATOM 652 O O . GLY A 1 82 ? -2.166 -4.268 -7.000 1.00 95.31 82 GLY A O 1
ATOM 653 N N . LEU A 1 83 ? -1.965 -5.069 -4.917 1.00 96.75 83 LEU A N 1
ATOM 654 C CA . LEU A 1 83 ? -1.751 -6.471 -5.303 1.00 96.75 83 LEU A CA 1
ATOM 655 C C . LEU A 1 83 ? -2.974 -7.122 -5.963 1.00 96.75 83 LEU A C 1
ATOM 657 O O . LEU A 1 83 ? -2.834 -8.139 -6.642 1.00 96.75 83 LEU A O 1
ATOM 661 N N . THR A 1 84 ? -4.171 -6.555 -5.793 1.00 95.69 84 THR A N 1
ATOM 662 C CA . THR A 1 84 ? -5.360 -7.082 -6.479 1.00 95.69 84 THR A CA 1
ATOM 663 C C . THR A 1 84 ? -5.308 -6.874 -7.985 1.00 95.69 84 THR A C 1
ATOM 665 O O . THR A 1 84 ? -5.938 -7.630 -8.719 1.00 95.69 84 THR A O 1
ATOM 668 N N . ILE A 1 85 ? -4.534 -5.893 -8.455 1.00 94.50 85 ILE A N 1
ATOM 669 C CA . ILE A 1 85 ? -4.396 -5.590 -9.875 1.00 94.50 85 ILE A CA 1
ATOM 670 C C . ILE A 1 85 ? -3.696 -6.748 -10.573 1.00 94.50 85 ILE A C 1
ATOM 672 O O . ILE A 1 85 ? -2.603 -7.167 -10.194 1.00 94.50 85 ILE A O 1
ATOM 676 N N . ASN A 1 86 ? -4.349 -7.284 -11.596 1.00 93.50 86 ASN A N 1
ATOM 677 C CA . ASN A 1 86 ? -3.813 -8.365 -12.399 1.00 93.50 86 ASN A CA 1
ATOM 678 C C . ASN A 1 86 ? -2.509 -7.927 -13.079 1.00 93.50 86 ASN A C 1
ATOM 680 O O . ASN A 1 86 ? -2.494 -6.914 -13.768 1.00 93.50 86 ASN A O 1
ATOM 684 N N . ALA A 1 87 ? -1.431 -8.704 -12.935 1.00 89.50 87 ALA A N 1
ATOM 685 C CA . ALA A 1 87 ? -0.144 -8.452 -13.595 1.00 89.50 87 ALA A CA 1
ATOM 686 C C . ALA A 1 87 ? -0.226 -8.418 -15.136 1.00 89.50 87 ALA A C 1
ATOM 688 O O . ALA A 1 87 ? 0.669 -7.906 -15.800 1.00 89.50 87 ALA A O 1
ATOM 689 N N . GLN A 1 88 ? -1.285 -8.985 -15.717 1.00 88.69 88 GLN A N 1
ATOM 690 C CA . GLN A 1 88 ? -1.552 -8.954 -17.155 1.00 88.69 88 GLN A CA 1
ATOM 691 C C . GLN A 1 88 ? -2.406 -7.752 -17.584 1.00 88.69 88 GLN A C 1
ATOM 693 O O . GLN A 1 88 ? -2.710 -7.631 -18.774 1.00 88.69 88 GLN A O 1
ATOM 698 N N . ALA A 1 89 ? -2.811 -6.881 -16.652 1.00 88.19 89 ALA A N 1
ATOM 699 C CA . ALA A 1 89 ? -3.559 -5.677 -16.974 1.00 88.19 89 ALA A CA 1
ATOM 700 C C . ALA A 1 89 ? -2.713 -4.770 -17.879 1.00 88.19 89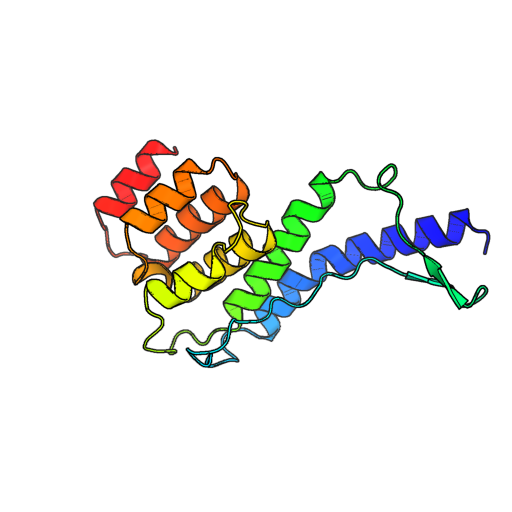 ALA A C 1
ATOM 702 O O . ALA A 1 89 ? -1.617 -4.329 -17.534 1.00 88.19 89 ALA A O 1
ATOM 703 N N . LYS A 1 90 ? -3.227 -4.509 -19.080 1.00 80.44 90 LYS A N 1
ATOM 704 C CA . LYS A 1 90 ? -2.582 -3.626 -20.053 1.00 80.44 90 LYS A CA 1
ATOM 705 C C . LYS A 1 90 ? -3.082 -2.197 -19.866 1.00 80.44 90 LYS A C 1
ATOM 707 O O . LYS A 1 90 ? -4.093 -1.956 -19.215 1.00 80.44 90 LYS A O 1
ATOM 712 N N . ASP A 1 91 ? -2.343 -1.250 -20.433 1.00 79.12 91 ASP A N 1
ATOM 713 C CA . ASP A 1 91 ? -2.764 0.151 -20.562 1.00 79.12 91 ASP A CA 1
ATOM 714 C C . ASP A 1 91 ? -2.893 0.942 -19.246 1.00 79.12 91 ASP A C 1
ATOM 716 O O . ASP A 1 91 ? -3.468 2.034 -19.220 1.00 79.12 91 ASP A O 1
ATOM 720 N N . LEU A 1 92 ? -2.262 0.466 -18.163 1.00 85.25 92 LEU A N 1
ATOM 721 C CA . LEU A 1 92 ? -2.019 1.284 -16.970 1.00 85.25 92 LEU A CA 1
ATOM 722 C C . LEU A 1 92 ? -0.977 2.357 -17.294 1.00 85.25 92 LEU A C 1
ATOM 724 O O . LEU A 1 92 ? 0.235 2.180 -17.153 1.00 85.25 92 LEU A O 1
ATOM 728 N N . SER A 1 93 ? -1.485 3.467 -17.817 1.00 85.00 93 SER A N 1
ATOM 729 C CA . SER A 1 93 ? -0.702 4.613 -18.255 1.00 85.00 93 SER A CA 1
ATOM 730 C C . SER A 1 93 ? -0.084 5.376 -17.081 1.00 85.00 93 SER A C 1
ATOM 732 O O . SER A 1 93 ? -0.573 5.357 -15.949 1.00 85.00 93 SER A O 1
ATOM 734 N N . ASN A 1 94 ? 0.974 6.138 -17.369 1.00 86.56 94 ASN A N 1
ATOM 735 C CA . ASN A 1 94 ? 1.606 7.039 -16.404 1.00 86.56 94 ASN A CA 1
ATOM 736 C C . ASN A 1 94 ? 0.600 8.006 -15.740 1.00 86.56 94 ASN A C 1
ATOM 738 O O . ASN A 1 94 ? 0.714 8.296 -14.551 1.00 86.56 94 ASN A O 1
ATOM 742 N N . SER A 1 95 ? -0.396 8.499 -16.487 1.00 87.25 95 SER A N 1
ATOM 743 C CA . SER A 1 95 ? -1.449 9.380 -15.962 1.00 87.25 95 SER A CA 1
ATOM 744 C C . SER A 1 95 ? -2.403 8.654 -15.012 1.00 87.25 95 SER A C 1
ATOM 746 O O . SER A 1 95 ? -2.787 9.235 -13.999 1.00 87.25 95 SER A O 1
ATOM 748 N N . TRP A 1 96 ? -2.731 7.389 -15.291 1.00 88.81 96 TRP A N 1
ATOM 749 C CA . TRP A 1 96 ? -3.542 6.556 -14.401 1.00 88.81 96 TRP A CA 1
ATOM 750 C C . TRP A 1 96 ? -2.815 6.257 -13.085 1.00 88.81 96 TRP A C 1
ATOM 752 O O . TRP A 1 96 ? -3.384 6.394 -12.007 1.00 88.81 96 TRP A O 1
ATOM 762 N N . ILE A 1 97 ? -1.519 5.938 -13.127 1.00 88.94 97 ILE A N 1
ATOM 763 C CA . ILE A 1 97 ? -0.735 5.760 -11.891 1.00 88.94 97 ILE A CA 1
ATOM 764 C C . ILE A 1 97 ? -0.676 7.087 -11.114 1.00 88.94 97 ILE A C 1
ATOM 766 O O . ILE A 1 97 ? -0.910 7.128 -9.904 1.00 88.94 97 ILE A O 1
ATOM 770 N N . LYS A 1 98 ? -0.451 8.207 -11.815 1.00 87.50 98 LYS A N 1
ATOM 771 C CA . LYS A 1 98 ? -0.398 9.547 -11.211 1.00 87.50 98 LYS A CA 1
ATOM 772 C C . LYS A 1 98 ? -1.716 9.959 -10.548 1.00 87.50 98 LYS A C 1
ATOM 774 O O . LYS A 1 98 ? -1.670 10.631 -9.518 1.00 87.50 98 LYS A O 1
ATOM 779 N N . SER A 1 99 ? -2.874 9.545 -11.070 1.00 86.88 99 SER A N 1
ATOM 780 C CA . SER A 1 99 ? -4.172 9.887 -10.468 1.00 86.88 99 SER A CA 1
ATOM 781 C C . SER A 1 99 ? -4.361 9.300 -9.068 1.00 86.88 99 SER A C 1
ATOM 783 O O . SER A 1 99 ? -5.141 9.843 -8.288 1.00 86.88 99 SER A O 1
ATOM 785 N N . HIS A 1 100 ? -3.633 8.229 -8.737 1.00 84.56 100 HIS A N 1
ATOM 786 C CA . HIS A 1 100 ? -3.659 7.593 -7.420 1.00 84.56 100 HIS A CA 1
ATOM 787 C C . HIS A 1 100 ? -2.661 8.219 -6.430 1.00 84.56 100 HIS A C 1
ATOM 789 O O . HIS A 1 100 ? -2.835 8.062 -5.223 1.00 84.56 100 HIS A O 1
ATOM 795 N N . MET A 1 101 ? -1.653 8.963 -6.906 1.00 76.31 101 MET A N 1
ATOM 796 C CA . MET A 1 101 ? -0.603 9.532 -6.053 1.00 76.31 101 MET A CA 1
ATOM 797 C C . MET A 1 101 ? -1.044 10.749 -5.239 1.00 76.31 101 MET A C 1
ATOM 799 O O . MET A 1 101 ? -0.672 10.849 -4.083 1.00 76.31 101 MET A O 1
ATOM 803 N N . ALA A 1 102 ? -1.812 11.689 -5.785 1.00 66.38 102 ALA A N 1
ATOM 804 C CA . ALA A 1 102 ? -2.413 12.768 -4.996 1.00 66.38 102 ALA A CA 1
ATOM 805 C C . ALA A 1 102 ? -3.276 13.668 -5.876 1.00 66.38 102 ALA A C 1
ATOM 807 O O . ALA A 1 102 ? -2.876 14.037 -6.979 1.00 66.38 102 ALA A O 1
ATOM 808 N N . LYS A 1 103 ? -4.396 14.122 -5.307 1.00 59.94 103 LYS A N 1
ATOM 809 C CA . LYS A 1 103 ? -5.095 15.343 -5.732 1.00 59.94 103 LYS A CA 1
ATOM 810 C C . LYS A 1 103 ? -4.773 16.553 -4.830 1.00 59.94 103 LYS A C 1
ATOM 812 O O . LYS A 1 103 ? -4.903 17.674 -5.297 1.00 59.94 103 LYS A O 1
ATOM 817 N N . ASN A 1 104 ? -4.294 16.338 -3.590 1.00 51.84 104 ASN A N 1
ATOM 818 C CA . ASN A 1 104 ? -4.231 17.358 -2.522 1.00 51.84 104 ASN A CA 1
ATOM 819 C C . ASN A 1 104 ? -2.865 17.472 -1.800 1.00 51.84 104 ASN A C 1
ATOM 821 O O . ASN A 1 104 ? -2.833 17.512 -0.577 1.00 51.84 104 ASN A O 1
ATOM 825 N N . PHE A 1 105 ? -1.747 17.537 -2.533 1.00 55.59 105 PHE A N 1
ATOM 826 C CA . PHE A 1 105 ? -0.377 17.819 -2.033 1.00 55.59 105 PHE A CA 1
ATOM 827 C C . PHE A 1 105 ? 0.244 16.877 -0.971 1.00 55.59 105 PHE A C 1
ATOM 829 O O . PHE A 1 105 ? 1.467 16.775 -0.937 1.00 55.59 105 PHE A O 1
ATOM 836 N N . GLU A 1 106 ? -0.530 16.113 -0.199 1.00 65.81 106 GLU A N 1
ATOM 837 C CA . GLU A 1 106 ? -0.041 15.135 0.779 1.00 65.81 106 GLU A CA 1
ATOM 838 C C . GLU A 1 106 ? -0.351 13.700 0.330 1.00 65.81 106 GLU A C 1
ATOM 840 O O . GLU A 1 106 ? -1.490 13.352 0.014 1.00 65.81 106 GLU A O 1
ATOM 845 N N . LEU A 1 107 ? 0.689 12.865 0.274 1.00 77.56 107 LEU A N 1
ATOM 846 C CA . LEU A 1 107 ? 0.584 11.430 0.013 1.00 77.56 107 LEU A CA 1
ATOM 847 C C . LEU A 1 107 ? 0.227 10.707 1.311 1.00 77.56 107 LEU A C 1
ATOM 849 O O . LEU A 1 107 ? 0.936 10.831 2.306 1.00 77.56 107 LEU A O 1
ATOM 853 N N . THR A 1 108 ? -0.840 9.915 1.290 1.00 90.06 108 THR A N 1
ATOM 854 C CA . THR A 1 108 ? -1.209 9.073 2.434 1.00 90.06 108 THR A CA 1
ATOM 855 C C . THR A 1 108 ? -0.372 7.792 2.485 1.00 90.06 108 THR A C 1
ATOM 857 O O . THR A 1 108 ? 0.113 7.294 1.465 1.00 90.06 108 THR A O 1
ATOM 860 N N . ASN A 1 109 ? -0.258 7.196 3.677 1.00 93.25 109 ASN A N 1
ATOM 861 C CA . ASN A 1 109 ? 0.391 5.892 3.868 1.00 93.25 109 ASN A CA 1
ATOM 862 C C . ASN A 1 109 ? -0.237 4.792 2.997 1.00 93.25 109 ASN A C 1
ATOM 864 O O . ASN A 1 109 ? 0.473 3.938 2.474 1.00 93.25 109 ASN A O 1
ATOM 868 N N . GLU A 1 110 ? -1.556 4.836 2.801 1.00 94.38 110 GLU A N 1
ATOM 869 C CA . GLU A 1 110 ? -2.280 3.885 1.955 1.00 94.38 110 GLU A CA 1
ATOM 870 C C . GLU A 1 110 ? -1.929 4.059 0.476 1.00 94.38 110 GLU A C 1
ATOM 872 O O . GLU A 1 110 ? -1.677 3.080 -0.218 1.00 94.38 110 GLU A O 1
ATOM 877 N N . GLN A 1 111 ? -1.834 5.297 -0.014 1.00 92.50 111 GLN A N 1
ATOM 878 C CA . GLN A 1 111 ? -1.396 5.558 -1.388 1.00 92.50 111 GLN A CA 1
ATOM 879 C C . GLN A 1 111 ? 0.052 5.119 -1.614 1.00 92.50 111 GLN A C 1
ATOM 881 O O . GLN A 1 111 ? 0.348 4.509 -2.640 1.00 92.50 111 GLN A O 1
ATOM 886 N N . ALA A 1 112 ? 0.942 5.362 -0.645 1.00 94.12 112 ALA A N 1
ATOM 887 C CA . ALA A 1 112 ? 2.309 4.847 -0.680 1.00 94.12 112 ALA A CA 1
ATOM 888 C C . ALA A 1 112 ? 2.322 3.314 -0.804 1.00 94.12 112 ALA A C 1
ATOM 890 O O . ALA A 1 112 ? 2.970 2.762 -1.691 1.00 94.12 112 ALA A O 1
ATOM 891 N N . GLY A 1 113 ? 1.537 2.623 0.022 1.00 96.19 113 GLY A N 1
ATOM 892 C CA . GLY A 1 113 ? 1.394 1.174 -0.062 1.00 96.19 113 GLY A CA 1
ATOM 893 C C . GLY A 1 113 ? 0.839 0.700 -1.406 1.00 96.19 113 GLY A C 1
ATOM 894 O O . GLY A 1 113 ? 1.358 -0.243 -1.999 1.00 96.19 113 GLY A O 1
ATOM 895 N N . PHE A 1 114 ? -0.188 1.371 -1.924 1.00 95.25 114 PHE A N 1
ATOM 896 C CA . PHE A 1 114 ? -0.797 1.039 -3.211 1.00 95.25 114 PHE A CA 1
ATOM 897 C C . PHE A 1 114 ? 0.218 1.095 -4.357 1.00 95.25 114 PHE A C 1
ATOM 899 O O . PHE A 1 114 ? 0.300 0.163 -5.157 1.00 95.25 114 PHE A O 1
ATOM 906 N N . LEU A 1 115 ? 1.061 2.130 -4.383 1.00 93.88 115 LEU A N 1
ATOM 907 C CA . LEU A 1 115 ? 2.155 2.253 -5.348 1.00 93.88 115 LEU A CA 1
ATOM 908 C C . LEU A 1 115 ? 3.169 1.120 -5.242 1.00 93.88 115 LEU A C 1
ATOM 910 O O . LEU A 1 115 ? 3.628 0.617 -6.266 1.00 93.88 115 LEU A O 1
ATOM 914 N N . TYR A 1 116 ? 3.506 0.698 -4.022 1.00 95.94 116 TYR A N 1
ATOM 915 C CA . TYR A 1 116 ? 4.383 -0.451 -3.838 1.00 95.94 116 TYR A CA 1
ATOM 916 C C . TYR A 1 116 ? 3.755 -1.724 -4.423 1.00 95.94 116 TYR A C 1
ATOM 918 O O . TYR A 1 116 ? 4.425 -2.461 -5.143 1.00 95.94 116 TYR A O 1
ATOM 926 N N . GLY A 1 117 ? 2.451 -1.936 -4.209 1.00 95.75 117 GLY A N 1
ATOM 927 C CA . GLY A 1 117 ? 1.704 -3.034 -4.832 1.00 95.75 117 GLY A CA 1
ATOM 928 C C . GLY A 1 117 ? 1.724 -2.987 -6.368 1.00 95.75 117 GLY A C 1
ATOM 929 O O . GLY A 1 117 ? 1.930 -4.016 -7.012 1.00 95.75 117 GLY A O 1
ATOM 930 N N . LEU A 1 118 ? 1.608 -1.798 -6.972 1.00 93.69 118 LEU A N 1
ATOM 931 C CA . LEU A 1 118 ? 1.783 -1.617 -8.423 1.00 93.69 118 LEU A CA 1
ATOM 932 C C . LEU A 1 118 ? 3.215 -1.928 -8.892 1.00 93.69 118 LEU A C 1
ATOM 934 O O . LEU A 1 118 ? 3.412 -2.440 -9.992 1.00 93.69 118 LEU A O 1
ATOM 938 N N . GLY A 1 119 ? 4.217 -1.641 -8.060 1.00 93.88 119 GLY A N 1
ATOM 939 C CA . GLY A 1 119 ? 5.610 -2.007 -8.316 1.00 93.88 119 GLY A CA 1
ATOM 940 C C . GLY A 1 119 ? 5.842 -3.517 -8.313 1.00 93.88 119 GLY A C 1
ATOM 941 O O . GLY A 1 119 ? 6.507 -4.038 -9.207 1.00 93.88 119 GLY A O 1
ATOM 942 N N . LEU A 1 120 ? 5.241 -4.231 -7.360 1.00 94.62 120 LEU A N 1
ATOM 943 C CA . LEU A 1 120 ? 5.323 -5.693 -7.271 1.00 94.62 120 LEU A CA 1
ATOM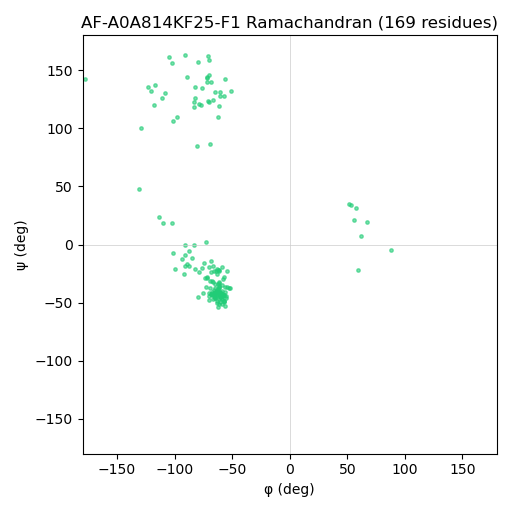 944 C C . LEU A 1 120 ? 4.606 -6.403 -8.427 1.00 94.62 120 LEU A C 1
ATOM 946 O O . LEU A 1 120 ? 5.046 -7.462 -8.861 1.00 94.62 120 LEU A O 1
ATOM 950 N N . THR A 1 121 ? 3.532 -5.811 -8.950 1.00 92.25 121 THR A N 1
ATOM 951 C CA . THR A 1 121 ? 2.798 -6.336 -10.114 1.00 92.25 121 THR A CA 1
ATOM 952 C C . THR A 1 121 ? 3.429 -5.934 -11.456 1.00 92.25 121 THR A C 1
ATOM 954 O O . THR A 1 121 ? 2.938 -6.336 -12.505 1.00 92.25 121 THR A O 1
ATOM 957 N N . GLY A 1 122 ? 4.527 -5.165 -11.443 1.00 89.56 122 GLY A N 1
ATOM 958 C CA . GLY A 1 122 ? 5.298 -4.775 -12.632 1.00 89.56 122 GLY A CA 1
ATOM 959 C C . GLY A 1 122 ? 4.815 -3.503 -13.339 1.00 89.56 122 GLY A C 1
ATOM 960 O O . GLY A 1 122 ? 5.478 -3.014 -14.257 1.00 89.56 122 GLY A O 1
ATOM 961 N N . HIS A 1 123 ? 3.705 -2.912 -12.900 1.00 90.06 123 HIS A N 1
ATOM 962 C CA . HIS A 1 123 ? 3.084 -1.759 -13.559 1.00 90.06 123 HIS A CA 1
ATOM 963 C C . HIS A 1 123 ? 3.817 -0.439 -13.305 1.00 90.06 123 HIS A C 1
ATOM 965 O O . HIS A 1 123 ? 3.692 0.500 -14.092 1.00 90.06 123 HIS A O 1
ATOM 971 N N . LEU A 1 124 ? 4.631 -0.354 -12.247 1.00 87.25 124 LEU A N 1
ATOM 972 C CA . LEU A 1 124 ? 5.424 0.848 -11.966 1.00 87.25 124 LEU A CA 1
ATOM 973 C C . LEU A 1 124 ? 6.532 1.080 -13.009 1.00 87.25 124 LEU A C 1
ATOM 975 O O . LEU A 1 124 ? 7.047 2.189 -13.122 1.00 87.25 124 LEU A O 1
ATOM 979 N N . SER A 1 125 ? 6.851 0.076 -13.833 1.00 83.88 125 SER A N 1
ATOM 980 C CA . SER A 1 125 ? 7.771 0.218 -14.967 1.00 83.88 125 SER A CA 1
ATOM 981 C C . SER A 1 125 ? 7.302 1.221 -16.036 1.00 83.88 125 SER A C 1
ATOM 983 O O . SER A 1 125 ? 8.147 1.762 -16.752 1.00 83.88 125 SER A O 1
ATOM 985 N N . ASN A 1 126 ? 5.994 1.504 -16.102 1.00 82.25 126 ASN A N 1
ATOM 986 C CA . ASN A 1 126 ? 5.380 2.479 -17.011 1.00 82.25 126 ASN A CA 1
ATOM 987 C C . ASN A 1 126 ? 5.354 3.907 -16.437 1.00 82.25 126 ASN A C 1
ATOM 989 O O . ASN A 1 126 ? 4.909 4.845 -17.106 1.00 82.25 126 ASN A O 1
ATOM 993 N N . PHE A 1 127 ? 5.773 4.082 -15.183 1.00 86.06 127 PHE A N 1
ATOM 994 C CA . PHE A 1 127 ? 5.725 5.364 -14.499 1.00 86.06 127 PHE A CA 1
ATOM 995 C C . PHE A 1 127 ? 6.928 6.233 -14.880 1.00 86.06 127 PHE A C 1
ATOM 997 O O . PHE A 1 127 ? 8.061 5.758 -14.949 1.00 86.06 127 PHE A O 1
ATOM 1004 N N . SER A 1 128 ? 6.698 7.517 -15.167 1.00 87.88 128 SER A N 1
ATOM 1005 C CA . SER A 1 128 ? 7.769 8.380 -15.667 1.00 87.88 128 SER A CA 1
ATOM 1006 C C . SER A 1 128 ? 8.784 8.717 -14.574 1.00 87.88 128 SER A C 1
ATOM 1008 O O . SER A 1 128 ? 8.415 9.059 -13.450 1.00 87.88 128 SER A O 1
ATOM 1010 N N . MET A 1 129 ? 10.074 8.721 -14.934 1.00 86.31 129 MET A N 1
ATOM 1011 C CA . MET A 1 129 ? 11.156 9.103 -14.014 1.00 86.31 129 MET A CA 1
ATOM 1012 C C . MET A 1 129 ? 10.929 10.483 -13.390 1.00 86.31 129 MET A C 1
ATOM 1014 O O . MET A 1 129 ? 11.182 10.662 -12.208 1.00 86.31 129 MET A O 1
ATOM 1018 N N . LEU A 1 130 ? 10.370 11.443 -14.135 1.00 87.12 130 LEU A N 1
ATOM 1019 C CA . LEU A 1 130 ? 10.016 12.760 -13.593 1.00 87.12 130 LEU A CA 1
ATOM 1020 C C . LEU A 1 130 ? 9.028 12.655 -12.424 1.00 87.12 130 LEU A C 1
ATOM 1022 O O . LEU A 1 130 ? 9.253 13.270 -11.386 1.00 87.12 130 LEU A O 1
ATOM 1026 N N . ASN A 1 131 ? 7.957 11.867 -12.565 1.00 87.81 131 ASN A N 1
ATOM 1027 C CA . ASN A 1 131 ? 6.984 11.700 -11.487 1.00 87.81 131 ASN A CA 1
ATOM 1028 C C . ASN A 1 131 ? 7.576 10.909 -10.304 1.00 87.81 131 ASN A C 1
ATOM 1030 O O . ASN A 1 131 ? 7.208 11.165 -9.162 1.00 87.81 131 ASN A O 1
ATOM 1034 N N . ILE A 1 132 ? 8.499 9.976 -10.567 1.00 88.75 132 ILE A N 1
ATOM 1035 C CA . ILE A 1 132 ? 9.261 9.263 -9.530 1.00 88.75 132 ILE A CA 1
ATOM 1036 C C . ILE A 1 132 ? 10.092 10.255 -8.711 1.00 88.75 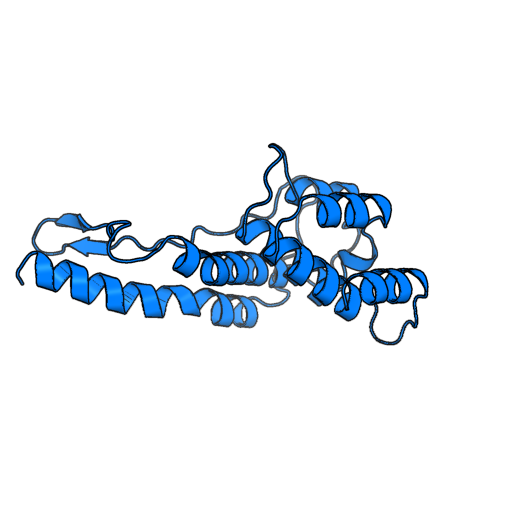132 ILE A C 1
ATOM 1038 O O . ILE A 1 132 ? 9.984 10.272 -7.488 1.00 88.75 132 ILE A O 1
ATOM 1042 N N . TYR A 1 133 ? 10.868 11.120 -9.371 1.00 87.88 133 TYR A N 1
ATOM 1043 C CA . TYR A 1 133 ? 11.651 12.155 -8.694 1.00 87.88 133 TYR A CA 1
ATOM 1044 C C . TYR A 1 133 ? 10.759 13.116 -7.899 1.00 87.88 133 TYR A C 1
ATOM 1046 O O . TYR A 1 133 ? 11.060 13.392 -6.742 1.00 87.88 133 TYR A O 1
ATOM 1054 N N . ASP A 1 134 ? 9.644 13.575 -8.479 1.00 87.12 134 ASP A N 1
ATOM 1055 C CA . ASP A 1 134 ? 8.682 14.450 -7.792 1.00 87.12 134 ASP A CA 1
ATOM 1056 C C . ASP A 1 134 ? 8.065 13.791 -6.551 1.00 87.12 134 ASP A C 1
ATOM 1058 O O . ASP A 1 134 ? 7.818 14.449 -5.546 1.00 87.12 134 ASP A O 1
ATOM 1062 N N . ALA A 1 135 ? 7.823 12.481 -6.582 1.00 85.00 135 ALA A N 1
ATOM 1063 C CA . ALA A 1 135 ? 7.315 11.771 -5.417 1.00 85.00 135 ALA A CA 1
ATOM 1064 C C . ALA A 1 135 ? 8.386 11.606 -4.323 1.00 85.00 135 ALA A C 1
ATOM 1066 O O . ALA A 1 135 ? 8.065 11.731 -3.141 1.00 85.00 135 ALA A O 1
ATOM 1067 N N . LEU A 1 136 ? 9.651 11.385 -4.701 1.00 86.88 136 LEU A N 1
ATOM 1068 C CA . LEU A 1 136 ? 10.770 11.220 -3.764 1.00 86.88 136 LEU A CA 1
ATOM 1069 C C . LEU A 1 136 ? 11.174 12.527 -3.062 1.00 86.88 136 LEU A C 1
ATOM 1071 O O . LEU A 1 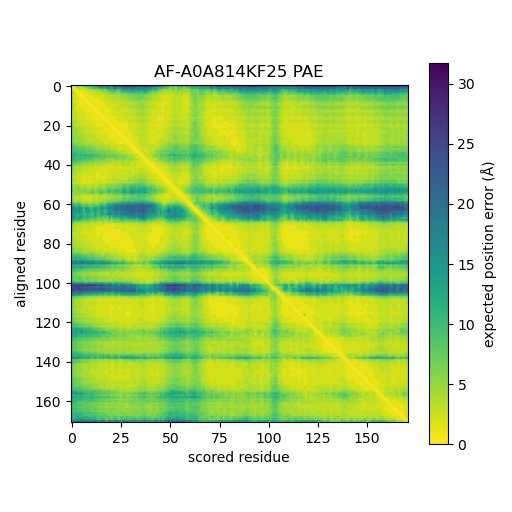136 ? 11.630 12.509 -1.916 1.00 86.88 136 LEU A O 1
ATOM 1075 N N . THR A 1 137 ? 10.978 13.682 -3.704 1.00 86.06 137 THR A N 1
ATOM 1076 C CA . THR A 1 137 ? 11.276 14.997 -3.106 1.00 86.06 137 THR A CA 1
ATOM 1077 C C . THR A 1 137 ? 10.261 15.426 -2.044 1.00 86.06 137 THR A C 1
ATOM 1079 O O . THR A 1 137 ? 10.577 16.293 -1.227 1.00 86.06 137 THR A O 1
ATOM 1082 N N . ARG A 1 138 ? 9.078 14.795 -1.977 1.00 81.81 138 ARG A N 1
ATOM 1083 C CA . ARG A 1 138 ? 8.001 15.116 -1.014 1.00 81.81 138 ARG A CA 1
ATOM 1084 C C . ARG A 1 138 ? 8.280 14.685 0.435 1.00 81.81 138 ARG A C 1
ATOM 1086 O O . ARG A 1 138 ? 7.425 14.891 1.288 1.00 81.81 138 ARG A O 1
ATOM 1093 N N . ARG A 1 139 ? 9.458 14.113 0.729 1.00 77.31 139 ARG A N 1
ATOM 1094 C CA . ARG A 1 139 ? 9.931 13.736 2.084 1.00 77.31 139 ARG A CA 1
ATOM 1095 C C . ARG A 1 139 ? 8.940 12.891 2.901 1.00 77.31 139 ARG A C 1
ATOM 1097 O O . ARG A 1 139 ? 8.862 13.027 4.117 1.00 77.31 139 ARG A O 1
ATOM 1104 N N . HIS A 1 140 ? 8.187 12.015 2.239 1.00 88.00 140 HIS A N 1
ATOM 1105 C CA . HIS A 1 140 ? 7.334 11.041 2.913 1.00 88.00 140 HIS A CA 1
ATOM 1106 C C . HIS A 1 140 ? 8.021 9.670 2.914 1.00 88.00 140 HIS A C 1
ATOM 1108 O O . HIS A 1 140 ? 8.085 9.006 1.878 1.00 88.00 140 HIS A O 1
ATOM 1114 N N . ASP A 1 141 ? 8.531 9.246 4.073 1.00 90.12 141 ASP A N 1
ATOM 1115 C CA . ASP A 1 141 ? 9.415 8.075 4.196 1.00 90.12 141 ASP A CA 1
ATOM 1116 C C . ASP A 1 141 ? 8.803 6.793 3.618 1.00 90.12 141 ASP A C 1
ATOM 1118 O O . ASP A 1 141 ? 9.454 6.075 2.858 1.00 90.12 141 ASP A O 1
ATOM 1122 N N . LEU A 1 142 ? 7.523 6.525 3.903 1.00 92.94 142 LEU A N 1
ATOM 1123 C CA . LEU A 1 142 ? 6.843 5.336 3.381 1.00 92.94 142 LEU A CA 1
ATOM 1124 C C . LEU A 1 142 ? 6.661 5.383 1.860 1.00 92.94 142 LEU A C 1
ATOM 1126 O O . LEU A 1 142 ? 6.715 4.339 1.211 1.00 92.94 142 LEU A O 1
ATOM 1130 N N . THR A 1 143 ? 6.484 6.569 1.271 1.00 91.94 143 THR A N 1
ATOM 1131 C CA . THR A 1 143 ? 6.439 6.709 -0.195 1.00 91.94 143 THR A CA 1
ATOM 1132 C C . THR A 1 143 ? 7.803 6.400 -0.795 1.00 91.94 143 THR A C 1
ATOM 1134 O O . THR A 1 143 ? 7.878 5.683 -1.790 1.00 91.94 143 THR A O 1
ATOM 1137 N N . ASN A 1 144 ? 8.882 6.886 -0.178 1.00 91.94 144 ASN A N 1
ATOM 1138 C CA . ASN A 1 144 ? 10.237 6.607 -0.646 1.00 91.94 144 ASN A CA 1
ATOM 1139 C C . ASN A 1 144 ? 10.526 5.104 -0.604 1.00 91.94 144 ASN A C 1
ATOM 1141 O O . ASN A 1 144 ? 10.962 4.540 -1.605 1.00 91.94 144 ASN A O 1
ATOM 1145 N N . ILE A 1 145 ? 10.187 4.435 0.502 1.00 94.00 145 ILE A N 1
ATOM 1146 C CA . ILE A 1 145 ? 10.302 2.975 0.629 1.00 94.00 145 ILE A CA 1
ATOM 1147 C C . ILE A 1 145 ? 9.492 2.268 -0.468 1.00 94.00 145 ILE A C 1
ATOM 1149 O O . ILE A 1 145 ? 10.023 1.397 -1.157 1.00 94.00 145 ILE A O 1
ATOM 1153 N N . ALA A 1 146 ? 8.231 2.661 -0.668 1.00 94.50 146 ALA A N 1
ATOM 1154 C CA . ALA A 1 146 ? 7.357 2.069 -1.680 1.00 94.50 146 ALA A CA 1
ATOM 1155 C C . ALA A 1 146 ? 7.909 2.179 -3.100 1.00 94.50 146 ALA A C 1
ATOM 1157 O O . ALA A 1 146 ? 7.895 1.203 -3.847 1.00 94.50 146 ALA A O 1
ATOM 1158 N N . ILE A 1 147 ? 8.373 3.369 -3.477 1.00 92.06 147 ILE A N 1
ATOM 1159 C CA . ILE A 1 147 ? 8.865 3.647 -4.823 1.00 92.06 147 ILE A CA 1
ATOM 1160 C C . ILE A 1 147 ? 10.184 2.925 -5.064 1.00 92.06 147 ILE A C 1
ATOM 1162 O O . ILE A 1 147 ? 10.320 2.259 -6.085 1.00 92.06 147 ILE A O 1
ATOM 1166 N N . LEU A 1 148 ? 11.138 3.009 -4.135 1.00 92.44 148 LEU A N 1
ATOM 1167 C CA . LEU A 1 148 ? 12.453 2.389 -4.302 1.00 92.44 148 LEU A CA 1
ATOM 1168 C C . LEU A 1 148 ? 12.336 0.860 -4.397 1.00 92.44 148 LEU A C 1
ATOM 1170 O O . LEU A 1 148 ? 12.853 0.258 -5.339 1.00 92.44 148 LEU A O 1
ATOM 1174 N N . LEU A 1 149 ? 11.589 0.229 -3.482 1.00 94.44 149 LEU A N 1
ATOM 1175 C CA . LEU A 1 149 ? 11.361 -1.220 -3.523 1.00 94.44 149 LEU A CA 1
ATOM 1176 C C . LEU A 1 149 ? 10.500 -1.633 -4.723 1.00 94.44 149 LEU A C 1
ATOM 1178 O O . LEU A 1 149 ? 10.792 -2.631 -5.380 1.00 94.44 149 LEU A O 1
ATOM 1182 N N . GLY A 1 150 ? 9.456 -0.863 -5.034 1.00 93.50 150 GLY A N 1
ATOM 1183 C CA . GLY A 1 150 ? 8.554 -1.140 -6.149 1.00 93.50 150 GLY A CA 1
ATOM 1184 C C . GLY A 1 150 ? 9.246 -1.047 -7.507 1.00 93.50 150 GLY A C 1
ATOM 1185 O O . GLY A 1 150 ? 9.031 -1.904 -8.362 1.00 93.50 150 GLY A O 1
ATOM 1186 N N . LEU A 1 151 ? 10.116 -0.051 -7.701 1.00 91.62 151 LEU A N 1
ATOM 1187 C CA . LEU A 1 151 ? 10.910 0.102 -8.922 1.00 91.62 151 LEU A CA 1
ATOM 1188 C C . LEU A 1 151 ? 11.931 -1.019 -9.064 1.00 91.62 151 LEU A C 1
ATOM 1190 O O . LEU A 1 151 ? 12.055 -1.582 -10.150 1.00 91.62 151 LEU A O 1
ATOM 1194 N N . ALA A 1 152 ? 12.619 -1.372 -7.976 1.00 91.50 152 ALA A N 1
ATOM 1195 C CA . ALA A 1 152 ? 13.551 -2.493 -7.973 1.00 91.50 152 ALA A CA 1
ATOM 1196 C C . ALA A 1 152 ? 12.851 -3.806 -8.360 1.00 91.50 152 ALA A C 1
ATOM 1198 O O . ALA A 1 152 ? 13.361 -4.544 -9.202 1.00 91.50 152 ALA A O 1
ATOM 1199 N N . ALA A 1 153 ? 11.658 -4.062 -7.812 1.00 93.06 153 ALA A N 1
ATOM 1200 C CA . ALA A 1 153 ? 10.859 -5.238 -8.151 1.00 93.06 153 ALA A CA 1
ATOM 1201 C C . ALA A 1 153 ? 10.386 -5.224 -9.616 1.00 93.06 153 ALA A C 1
ATOM 1203 O O . ALA A 1 153 ? 10.559 -6.209 -10.329 1.00 93.06 153 ALA A O 1
ATOM 1204 N N . SER A 1 154 ? 9.861 -4.092 -10.099 1.00 90.75 154 SER A N 1
ATOM 1205 C CA . SER A 1 154 ? 9.399 -3.932 -11.488 1.00 90.75 154 SER A CA 1
ATOM 1206 C C . SER A 1 154 ? 10.511 -4.075 -12.533 1.00 90.75 154 SER A C 1
ATOM 1208 O O . SER A 1 154 ? 10.235 -4.384 -13.691 1.00 90.75 154 SER A O 1
ATOM 1210 N N . LYS A 1 155 ? 11.763 -3.801 -12.159 1.00 88.69 155 LYS A N 1
ATOM 1211 C CA . LYS A 1 155 ? 12.929 -3.787 -13.054 1.00 88.69 155 LYS A CA 1
ATOM 1212 C C . LYS A 1 155 ? 13.927 -4.898 -12.725 1.00 88.69 155 LYS A C 1
ATOM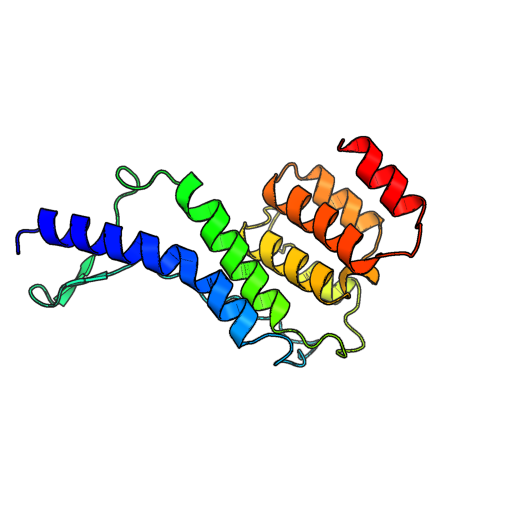 1214 O O . LYS A 1 155 ? 15.108 -4.784 -13.074 1.00 88.69 155 LYS A O 1
ATOM 1219 N N . ILE A 1 156 ? 13.462 -5.970 -12.082 1.00 89.44 156 ILE A N 1
ATOM 1220 C CA . ILE A 1 156 ? 14.291 -7.122 -11.725 1.00 89.44 156 ILE A CA 1
ATOM 1221 C C . ILE A 1 156 ? 15.062 -7.636 -12.948 1.00 89.44 156 ILE A C 1
ATOM 1223 O O . ILE A 1 156 ? 14.520 -7.767 -14.044 1.00 89.44 156 ILE A O 1
ATOM 1227 N N . SER A 1 157 ? 16.364 -7.857 -12.767 1.00 87.62 157 SER A N 1
ATOM 1228 C CA . SER A 1 157 ? 17.290 -8.343 -13.803 1.00 87.62 157 SER A CA 1
ATOM 1229 C C . SER A 1 157 ? 17.480 -7.442 -15.038 1.00 87.62 157 SER A C 1
ATOM 1231 O O . SER A 1 157 ? 18.166 -7.849 -15.969 1.00 87.62 157 SER A O 1
ATOM 1233 N N . SER A 1 158 ? 16.933 -6.220 -15.065 1.00 89.38 158 SER A N 1
ATOM 1234 C CA . SER A 1 158 ? 17.062 -5.316 -16.226 1.00 89.38 158 SER A CA 1
ATOM 1235 C C . SER A 1 158 ? 18.377 -4.530 -16.287 1.00 89.38 158 SER A C 1
ATOM 1237 O O . SER A 1 158 ? 18.744 -4.049 -17.355 1.00 89.38 158 SER A O 1
ATOM 1239 N N . MET A 1 159 ? 19.069 -4.373 -15.151 1.00 89.06 159 MET A N 1
ATOM 1240 C CA . MET A 1 159 ? 20.262 -3.520 -15.008 1.00 89.06 159 MET A CA 1
ATOM 1241 C C . MET A 1 159 ? 20.045 -2.065 -15.486 1.00 89.06 159 MET A C 1
ATOM 1243 O O . MET A 1 159 ? 20.962 -1.439 -16.016 1.00 89.06 159 MET A O 1
ATOM 1247 N N . ASP A 1 160 ? 18.838 -1.511 -15.303 1.00 88.94 160 ASP A N 1
ATOM 1248 C CA . ASP A 1 160 ? 18.524 -0.128 -15.685 1.00 88.94 160 ASP A CA 1
ATOM 1249 C C . ASP A 1 160 ? 19.377 0.880 -14.899 1.00 88.94 160 ASP A C 1
ATOM 1251 O O . ASP A 1 160 ? 19.180 1.107 -13.701 1.00 88.94 160 ASP A O 1
ATOM 1255 N N . LEU A 1 161 ? 20.304 1.528 -15.608 1.00 89.56 161 LEU A N 1
ATOM 1256 C CA . LEU A 1 161 ? 21.250 2.490 -15.050 1.00 89.56 161 LEU A CA 1
ATOM 1257 C C . LEU A 1 161 ? 20.555 3.672 -14.355 1.00 89.56 161 LEU A C 1
ATOM 1259 O O . LEU A 1 161 ? 21.105 4.239 -13.410 1.00 89.56 161 LEU A O 1
ATOM 1263 N N . SER A 1 162 ? 19.357 4.051 -14.804 1.00 87.62 162 SER A N 1
ATOM 1264 C CA . SER A 1 162 ? 18.596 5.169 -14.236 1.00 87.62 162 SER A CA 1
ATOM 1265 C C . SER A 1 162 ? 18.081 4.816 -12.844 1.00 87.62 162 SER A C 1
ATOM 1267 O O . SER A 1 162 ? 18.227 5.605 -11.911 1.00 87.62 162 SER A O 1
ATOM 1269 N N . VAL A 1 163 ? 17.541 3.602 -12.692 1.00 87.50 163 VAL A N 1
ATOM 1270 C CA . VAL A 1 163 ? 17.090 3.065 -11.402 1.00 87.50 163 VAL A CA 1
ATOM 1271 C C . VAL A 1 163 ? 18.286 2.802 -10.493 1.00 87.50 163 VAL A C 1
ATOM 1273 O O . VAL A 1 163 ? 18.244 3.183 -9.330 1.00 87.50 163 VAL A O 1
ATOM 1276 N N . THR A 1 164 ? 19.389 2.244 -11.004 1.00 89.50 164 THR A N 1
ATOM 1277 C CA . THR A 1 164 ? 20.612 2.049 -10.206 1.00 89.50 164 THR A CA 1
ATOM 1278 C C . THR A 1 164 ? 21.124 3.367 -9.629 1.00 89.50 164 THR A C 1
ATOM 1280 O O . THR A 1 164 ? 21.335 3.456 -8.424 1.00 89.50 164 THR A O 1
ATOM 1283 N N . ARG A 1 165 ? 21.259 4.411 -10.459 1.00 89.69 165 ARG A N 1
ATOM 1284 C CA . ARG A 1 165 ? 21.685 5.745 -10.002 1.00 89.69 165 ARG A CA 1
ATOM 1285 C C . ARG A 1 165 ? 20.736 6.324 -8.962 1.00 89.69 165 ARG A C 1
ATOM 1287 O O . ARG A 1 165 ? 21.200 6.899 -7.986 1.00 89.69 165 ARG A O 1
ATOM 1294 N N . LEU A 1 166 ? 19.428 6.170 -9.171 1.00 87.94 166 LEU A N 1
ATOM 1295 C CA . LEU A 1 166 ? 18.418 6.622 -8.221 1.00 87.94 166 LEU A CA 1
ATOM 1296 C C . LEU A 1 166 ? 18.606 5.953 -6.855 1.00 87.94 166 LEU A C 1
ATOM 1298 O O . LEU A 1 166 ? 18.699 6.644 -5.846 1.00 87.94 166 LEU A O 1
ATOM 1302 N N . MET A 1 167 ? 18.720 4.624 -6.830 1.00 86.56 167 MET A N 1
ATOM 1303 C CA . MET A 1 167 ? 18.910 3.854 -5.598 1.00 86.56 167 MET A CA 1
ATOM 1304 C C . MET A 1 167 ? 20.221 4.226 -4.893 1.00 86.56 167 MET A C 1
ATOM 1306 O O . MET A 1 167 ? 20.235 4.351 -3.673 1.00 86.56 167 MET A O 1
ATOM 1310 N N . SER A 1 168 ? 21.303 4.471 -5.642 1.00 89.00 168 SER A N 1
ATOM 1311 C CA . SER A 1 168 ? 22.604 4.875 -5.087 1.00 89.00 168 SER A CA 1
ATOM 1312 C C . SER A 1 168 ? 22.601 6.222 -4.360 1.00 89.00 168 SER A C 1
ATOM 1314 O O . SER A 1 168 ? 23.502 6.459 -3.571 1.00 89.00 168 SER A O 1
ATOM 1316 N N . ILE A 1 169 ? 21.635 7.111 -4.616 1.00 89.00 169 ILE A N 1
ATOM 1317 C CA . ILE A 1 169 ? 21.522 8.395 -3.897 1.00 89.00 169 ILE A CA 1
ATOM 1318 C C . ILE A 1 169 ? 20.878 8.203 -2.513 1.00 89.00 169 ILE A C 1
ATOM 1320 O O . ILE A 1 169 ? 21.058 9.029 -1.622 1.00 89.00 169 ILE A O 1
ATOM 1324 N N . HIS A 1 170 ? 20.102 7.131 -2.344 1.00 83.25 170 HIS A N 1
ATOM 1325 C CA . HIS A 1 170 ? 19.336 6.850 -1.130 1.00 83.25 170 HIS A CA 1
ATOM 1326 C C . HIS A 1 170 ? 19.991 5.804 -0.207 1.00 83.25 170 HIS A C 1
ATOM 1328 O O . HIS A 1 170 ? 19.477 5.597 0.892 1.00 83.25 170 HIS A O 1
ATOM 1334 N N . MET A 1 171 ? 21.075 5.152 -0.648 1.00 76.50 171 MET A N 1
ATOM 1335 C CA . MET A 1 171 ? 21.936 4.276 0.167 1.00 76.50 171 MET A CA 1
ATOM 1336 C C . MET A 1 171 ? 23.083 5.070 0.782 1.00 76.50 171 MET A C 1
ATOM 1338 O O . MET A 1 171 ? 23.389 4.806 1.964 1.00 76.50 171 MET A O 1
#

pLDDT: mean 87.7, std 9.23, range [51.84, 97.94]

Organism: NCBI:txid104777

Sequence (171 aa):
MTHEEEYKFLACICVRTMTLPVGRGIFNLHTINPILTEPVVIPELNLKGKSLTKKTTIELRRVEVPTNKTYWPLFHNGVAAGLTINAQAKDLSNSWIKSHMAKNFELTNEQAGFLYGLGLTGHLSNFSMLNIYDALTRRHDLTNIAILLGLAASKISSMDLSVTRLMSIHM